Protein AF-X1G7T9-F1 (afdb_monomer_lite)

Structure (mmCIF, N/CA/C/O backbone):
data_AF-X1G7T9-F1
#
_entry.id   AF-X1G7T9-F1
#
loop_
_atom_site.group_PDB
_atom_site.id
_atom_site.type_symbol
_atom_site.label_atom_id
_atom_site.label_alt_id
_atom_site.label_comp_id
_atom_site.label_asym_id
_atom_site.label_entity_id
_atom_site.label_seq_id
_atom_site.pdbx_PDB_ins_code
_atom_site.Cartn_x
_atom_site.Cartn_y
_atom_site.Cartn_z
_atom_site.occupancy
_atom_site.B_iso_or_equiv
_atom_site.auth_seq_id
_atom_site.auth_comp_id
_atom_site.auth_asym_id
_atom_site.auth_atom_id
_atom_site.pdbx_PDB_model_num
ATOM 1 N N . MET A 1 1 ? 20.993 -1.239 -26.978 1.00 67.75 1 MET A N 1
ATOM 2 C CA . MET A 1 1 ? 20.753 -1.987 -25.728 1.00 67.75 1 MET A CA 1
ATOM 3 C C . MET A 1 1 ? 20.457 -3.422 -26.116 1.00 67.75 1 MET A C 1
ATOM 5 O O . MET A 1 1 ? 19.694 -3.613 -27.057 1.00 67.75 1 MET A O 1
ATOM 9 N N . ASN A 1 2 ? 21.126 -4.398 -25.503 1.00 84.75 2 ASN A N 1
ATOM 10 C CA . ASN A 1 2 ? 20.871 -5.815 -25.783 1.00 84.75 2 ASN A CA 1
ATOM 11 C C . ASN A 1 2 ? 19.812 -6.373 -24.816 1.00 84.75 2 ASN A C 1
ATOM 13 O O . ASN A 1 2 ? 19.477 -5.744 -23.812 1.00 84.75 2 ASN A O 1
ATOM 17 N N . GLU A 1 3 ? 19.248 -7.531 -25.149 1.00 83.81 3 GLU A N 1
ATOM 18 C CA . GLU A 1 3 ? 18.167 -8.147 -24.374 1.00 83.81 3 GLU A CA 1
ATOM 19 C C . GLU A 1 3 ? 18.542 -8.419 -22.900 1.00 83.81 3 GLU A C 1
ATOM 21 O O . GLU A 1 3 ? 17.765 -8.017 -22.030 1.00 83.81 3 GLU A O 1
A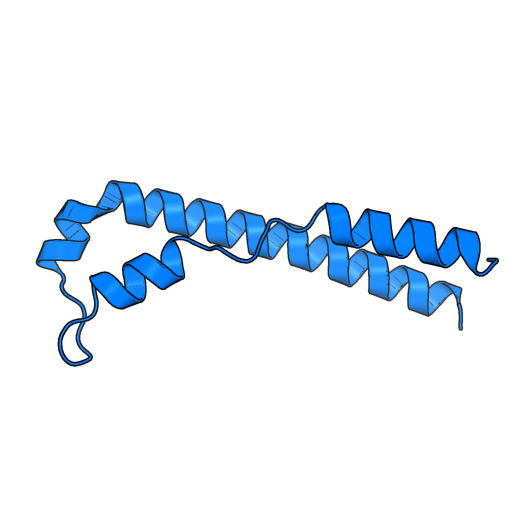TOM 26 N N . PRO A 1 4 ? 19.727 -8.975 -22.572 1.00 88.56 4 PRO A N 1
ATOM 27 C CA . PRO A 1 4 ? 20.139 -9.161 -21.177 1.00 88.56 4 PRO A CA 1
ATOM 28 C C . PRO A 1 4 ? 20.183 -7.856 -20.368 1.00 88.56 4 PRO A C 1
ATOM 30 O O . PRO A 1 4 ? 19.662 -7.796 -19.256 1.00 88.56 4 PRO A O 1
ATOM 33 N N . GLU A 1 5 ? 20.729 -6.782 -20.944 1.00 85.81 5 GLU A N 1
ATOM 34 C CA . GLU A 1 5 ? 20.821 -5.470 -20.293 1.00 85.81 5 GLU A CA 1
ATOM 35 C C . GLU A 1 5 ? 19.430 -4.847 -20.059 1.00 85.81 5 GLU A C 1
ATOM 37 O O . GLU A 1 5 ? 19.184 -4.209 -19.032 1.00 85.81 5 GLU A O 1
ATOM 42 N N . CYS A 1 6 ? 18.490 -5.048 -20.990 1.00 86.12 6 CYS A N 1
ATOM 43 C CA . CYS A 1 6 ? 17.090 -4.664 -20.801 1.00 86.12 6 CYS A CA 1
ATOM 44 C C . CYS A 1 6 ? 16.453 -5.413 -19.623 1.00 86.12 6 CYS A C 1
ATOM 46 O O . CYS A 1 6 ? 15.805 -4.787 -18.782 1.00 86.12 6 CYS A O 1
ATOM 48 N N . ILE A 1 7 ? 16.643 -6.734 -19.555 1.00 88.31 7 ILE A N 1
ATOM 49 C CA . ILE A 1 7 ? 16.080 -7.583 -18.497 1.00 88.31 7 ILE A CA 1
ATOM 50 C C . ILE A 1 7 ? 16.603 -7.144 -17.126 1.00 88.31 7 ILE A C 1
ATOM 52 O O . ILE A 1 7 ? 15.807 -6.935 -16.211 1.00 88.31 7 ILE A O 1
ATOM 56 N N . GLU A 1 8 ? 17.909 -6.911 -16.984 1.00 90.88 8 GLU A N 1
ATOM 57 C CA . GLU A 1 8 ? 18.503 -6.445 -15.725 1.00 90.88 8 GLU A CA 1
ATOM 58 C C . GLU A 1 8 ? 17.926 -5.099 -15.265 1.00 90.88 8 GLU A C 1
ATOM 60 O O . GLU A 1 8 ? 17.589 -4.930 -14.089 1.00 90.88 8 GLU A O 1
ATOM 65 N N . LYS A 1 9 ? 17.744 -4.142 -16.185 1.00 87.75 9 LYS A N 1
ATOM 66 C CA . LYS A 1 9 ? 17.154 -2.833 -15.862 1.00 87.75 9 LYS A CA 1
ATOM 67 C C . LYS A 1 9 ? 15.684 -2.945 -15.456 1.00 87.75 9 LYS A C 1
ATOM 69 O O . LYS A 1 9 ? 15.258 -2.237 -14.542 1.00 87.75 9 LYS A O 1
ATOM 74 N N . VAL A 1 10 ? 14.921 -3.843 -16.084 1.00 88.50 10 VAL A N 1
ATOM 75 C CA . VAL A 1 10 ? 13.533 -4.140 -15.692 1.00 88.50 10 VAL A CA 1
ATOM 76 C C . VAL A 1 10 ? 13.486 -4.752 -14.293 1.00 88.50 10 VAL A C 1
ATOM 78 O O . VAL A 1 10 ? 12.758 -4.251 -13.436 1.00 88.50 10 VAL A O 1
ATOM 81 N N . VAL A 1 11 ? 14.297 -5.779 -14.027 1.00 91.00 11 VAL A N 1
ATOM 82 C CA . VAL A 1 11 ? 14.368 -6.435 -12.711 1.00 91.00 11 VAL A CA 1
ATOM 83 C C . VAL A 1 11 ? 14.776 -5.434 -11.629 1.00 91.00 11 VAL A C 1
ATOM 85 O O . VAL A 1 11 ? 14.125 -5.359 -10.589 1.00 91.00 11 VAL A O 1
ATOM 88 N N . SER A 1 12 ? 15.788 -4.602 -11.884 1.00 89.69 12 SER A N 1
ATOM 89 C CA . SER A 1 12 ? 16.249 -3.576 -10.940 1.00 89.69 12 SER A CA 1
ATOM 90 C C . SER A 1 12 ? 15.188 -2.509 -10.646 1.00 89.69 12 SER A C 1
ATOM 92 O O . SER A 1 12 ? 15.064 -2.051 -9.507 1.00 89.69 12 SER A O 1
ATOM 94 N N . ALA A 1 13 ? 14.401 -2.109 -11.651 1.00 88.38 13 ALA A N 1
ATOM 95 C CA . ALA A 1 13 ? 13.304 -1.163 -11.463 1.00 88.38 13 ALA A CA 1
ATOM 96 C C . ALA A 1 13 ? 12.188 -1.757 -10.589 1.00 88.38 13 ALA A C 1
ATOM 98 O O . ALA A 1 13 ? 11.686 -1.078 -9.694 1.00 88.38 13 ALA A O 1
ATOM 99 N N . LEU A 1 14 ? 11.831 -3.022 -10.820 1.00 88.38 14 LEU A N 1
ATOM 100 C CA . LEU A 1 14 ? 10.760 -3.706 -10.094 1.00 88.38 14 LEU A CA 1
ATOM 101 C C . LEU A 1 14 ? 11.166 -4.125 -8.676 1.00 88.38 14 LEU A C 1
ATOM 103 O O . LEU A 1 14 ? 10.340 -4.050 -7.773 1.00 88.38 14 LEU A O 1
ATOM 107 N N . ALA A 1 15 ? 12.431 -4.487 -8.447 1.00 88.62 15 ALA A N 1
ATOM 108 C CA . ALA A 1 15 ? 12.942 -4.896 -7.134 1.00 88.62 15 ALA A CA 1
ATOM 109 C C . ALA A 1 15 ? 12.813 -3.808 -6.051 1.00 88.62 15 ALA A C 1
ATOM 111 O O . ALA A 1 15 ? 12.890 -4.097 -4.860 1.00 88.62 15 ALA A O 1
ATOM 112 N N . LYS A 1 16 ? 12.623 -2.547 -6.457 1.00 83.06 16 LYS A N 1
ATOM 113 C CA . LYS A 1 16 ? 12.438 -1.406 -5.553 1.00 83.06 16 LYS A CA 1
ATOM 114 C C . LYS A 1 16 ? 10.994 -1.231 -5.093 1.00 83.06 16 LYS A C 1
ATOM 116 O O . LYS A 1 16 ? 10.766 -0.411 -4.208 1.00 83.06 16 LYS A O 1
ATOM 121 N N . VAL A 1 17 ? 10.034 -1.931 -5.698 1.00 86.50 17 VAL A N 1
ATOM 122 C CA . VAL A 1 17 ? 8.617 -1.857 -5.330 1.00 86.50 17 VAL A CA 1
ATOM 123 C C . VAL A 1 17 ? 8.367 -2.804 -4.152 1.00 86.50 17 VAL A C 1
ATOM 125 O O . VAL A 1 17 ? 8.605 -4.004 -4.291 1.00 86.50 17 VAL A O 1
ATOM 128 N N . PRO A 1 18 ? 7.896 -2.302 -2.994 1.00 82.19 18 PRO A N 1
ATOM 129 C CA . PRO A 1 18 ? 7.539 -3.156 -1.865 1.00 82.19 18 PRO A CA 1
ATOM 130 C C . PRO A 1 18 ? 6.435 -4.154 -2.241 1.00 82.19 18 PRO A C 1
ATOM 132 O O . PRO A 1 18 ? 5.670 -3.926 -3.179 1.00 82.19 18 PRO A O 1
ATOM 135 N N . ALA A 1 19 ? 6.308 -5.258 -1.502 1.00 83.75 19 ALA A N 1
ATOM 136 C CA . ALA A 1 19 ? 5.211 -6.201 -1.714 1.00 83.75 19 ALA A CA 1
ATOM 137 C C . ALA A 1 19 ? 3.839 -5.517 -1.529 1.00 83.75 19 ALA A C 1
ATOM 139 O O . ALA A 1 19 ? 3.683 -4.627 -0.698 1.00 83.75 19 ALA A O 1
ATOM 140 N N . LYS A 1 20 ? 2.816 -5.960 -2.276 1.00 79.06 20 LYS A N 1
ATOM 141 C CA . LYS A 1 20 ? 1.450 -5.386 -2.251 1.00 79.06 20 LYS A CA 1
ATOM 142 C C . LYS A 1 20 ? 0.657 -5.705 -0.965 1.00 79.06 20 LYS A C 1
ATOM 144 O O . LYS A 1 20 ? -0.530 -5.409 -0.880 1.00 79.06 20 LYS A O 1
ATOM 149 N N . GLN A 1 21 ? 1.269 -6.349 0.021 1.00 82.38 21 GLN A N 1
ATOM 150 C CA . GLN A 1 21 ? 0.617 -6.674 1.290 1.00 82.38 21 GLN A CA 1
ATOM 151 C C . GLN A 1 21 ? 0.571 -5.399 2.140 1.00 82.38 21 GLN A C 1
ATOM 153 O O . GLN A 1 21 ? 1.491 -5.125 2.899 1.00 82.38 21 GLN A O 1
ATOM 158 N N . LEU A 1 22 ? -0.446 -4.563 1.903 1.00 88.31 22 LEU A N 1
ATOM 159 C CA . LEU A 1 22 ? -0.616 -3.271 2.565 1.00 88.31 22 LEU A CA 1
ATOM 160 C C . LEU A 1 22 ? -1.611 -3.398 3.716 1.00 88.31 22 LEU A C 1
ATOM 162 O O . LEU A 1 22 ? -2.771 -3.751 3.482 1.00 88.31 22 LEU A O 1
ATOM 166 N N . LEU A 1 23 ? -1.191 -2.995 4.917 1.00 92.06 23 LEU A N 1
ATOM 167 C CA . LEU A 1 23 ? -2.015 -3.021 6.126 1.00 92.06 23 LEU A CA 1
ATOM 168 C C . LEU A 1 23 ? -3.331 -2.245 5.960 1.00 92.06 23 LEU A C 1
ATOM 170 O O . LEU A 1 23 ? -4.354 -2.617 6.523 1.00 92.06 23 LEU A O 1
ATOM 174 N N . ILE A 1 24 ? -3.349 -1.206 5.119 1.00 91.69 24 ILE A N 1
ATOM 175 C CA . ILE A 1 24 ? -4.556 -0.407 4.863 1.00 91.69 24 ILE A CA 1
ATOM 176 C C . ILE A 1 24 ? -5.721 -1.239 4.301 1.00 91.69 24 ILE A C 1
ATOM 178 O O . ILE A 1 24 ? -6.875 -0.937 4.589 1.00 91.69 24 ILE A O 1
ATOM 182 N N . ILE A 1 25 ? -5.438 -2.298 3.531 1.00 89.94 25 ILE A N 1
ATOM 183 C CA . ILE A 1 25 ? -6.468 -3.189 2.972 1.00 89.94 25 ILE A CA 1
ATOM 184 C C . ILE A 1 25 ? -7.069 -4.050 4.088 1.00 89.94 25 ILE A C 1
ATOM 186 O O . ILE A 1 25 ? -8.281 -4.242 4.150 1.00 89.94 25 ILE A O 1
ATOM 190 N N . GLU A 1 26 ? -6.224 -4.542 4.990 1.00 91.75 26 GLU A N 1
ATOM 191 C CA . GLU A 1 26 ? -6.644 -5.347 6.137 1.00 91.75 26 GLU A CA 1
ATOM 192 C C . GLU A 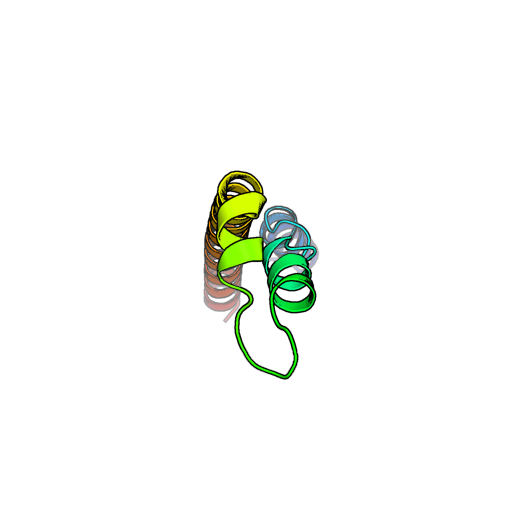1 26 ? -7.452 -4.508 7.131 1.00 91.75 26 GLU A C 1
ATOM 194 O O . GLU A 1 26 ? -8.526 -4.924 7.564 1.00 91.75 26 GLU A O 1
ATOM 199 N N . LEU A 1 27 ? -6.985 -3.290 7.424 1.00 93.50 27 LEU A N 1
ATOM 200 C CA . LEU A 1 27 ? -7.683 -2.341 8.287 1.00 93.50 27 LEU A CA 1
ATOM 201 C C . LEU A 1 27 ? -9.033 -1.929 7.709 1.00 93.50 27 LEU A C 1
ATOM 203 O O . LEU A 1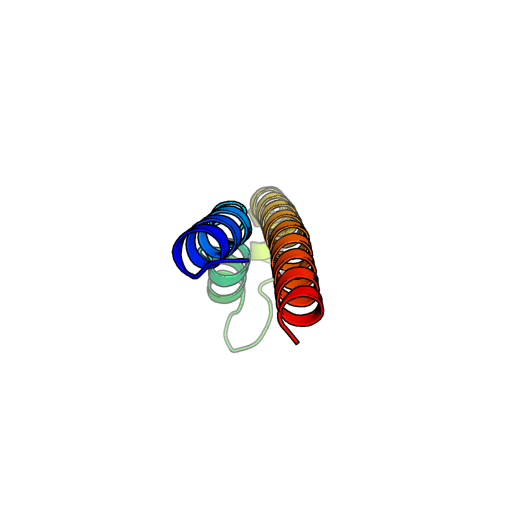 27 ? -10.005 -1.902 8.454 1.00 93.50 27 LEU A O 1
ATOM 207 N N . ALA A 1 28 ? -9.122 -1.665 6.403 1.00 90.62 28 ALA A N 1
ATOM 208 C CA . ALA A 1 28 ? -10.392 -1.334 5.762 1.00 90.62 28 ALA A CA 1
ATOM 209 C C . ALA A 1 28 ? -11.411 -2.473 5.907 1.00 90.62 28 ALA A C 1
ATOM 211 O O . ALA A 1 28 ? -12.563 -2.218 6.242 1.00 90.62 28 ALA A O 1
ATOM 212 N N . ASN A 1 29 ? -10.986 -3.728 5.733 1.00 90.25 29 ASN A N 1
ATOM 213 C CA . ASN A 1 29 ? -11.865 -4.884 5.930 1.00 90.25 29 ASN A CA 1
ATOM 214 C C . ASN A 1 29 ? -12.268 -5.070 7.401 1.00 90.25 29 ASN A C 1
ATOM 216 O O . ASN A 1 29 ? -13.398 -5.454 7.679 1.00 90.25 29 ASN A O 1
ATOM 220 N N . ARG A 1 30 ? -11.353 -4.810 8.342 1.00 92.94 30 ARG A N 1
ATOM 221 C CA . ARG A 1 30 ? -11.586 -4.965 9.788 1.00 92.94 30 ARG A CA 1
ATOM 222 C C . ARG A 1 30 ? -12.490 -3.874 10.367 1.00 92.94 30 ARG A C 1
ATOM 224 O O . ARG A 1 30 ? -13.286 -4.156 11.255 1.00 92.94 30 ARG A O 1
ATOM 231 N N . LEU A 1 31 ? -12.324 -2.640 9.896 1.00 93.50 31 LEU A N 1
ATOM 232 C CA . LEU A 1 31 ? -12.960 -1.431 10.431 1.00 93.50 31 LEU A CA 1
ATOM 233 C C . LEU A 1 31 ? -14.172 -0.981 9.604 1.00 93.50 31 LEU A C 1
ATOM 235 O O . LEU A 1 31 ? -14.722 0.084 9.858 1.00 93.50 31 LEU A O 1
ATOM 239 N N . THR A 1 32 ? -14.596 -1.785 8.627 1.00 93.00 32 THR A N 1
ATOM 240 C CA . THR A 1 32 ? -15.882 -1.611 7.946 1.00 93.00 32 THR A CA 1
ATOM 241 C C . THR A 1 32 ? -16.855 -2.665 8.465 1.00 93.00 32 THR A C 1
ATOM 243 O O . THR A 1 32 ? -16.619 -3.862 8.303 1.00 93.00 32 THR A O 1
ATOM 246 N N . LYS A 1 33 ? -17.959 -2.234 9.073 1.00 85.31 33 LYS A N 1
ATOM 247 C CA . LYS A 1 33 ? -19.050 -3.088 9.557 1.00 85.31 33 LYS A CA 1
ATOM 248 C C . LYS A 1 33 ? -20.316 -2.734 8.790 1.00 85.31 33 LYS A C 1
ATOM 250 O O . LYS A 1 33 ? -20.687 -1.571 8.721 1.00 85.31 33 LYS A O 1
ATOM 255 N N . ASP A 1 34 ? -20.936 -3.726 8.155 1.00 87.38 34 ASP A N 1
ATOM 256 C CA . ASP A 1 34 ? -22.167 -3.555 7.364 1.00 87.38 34 ASP A CA 1
ATOM 257 C C . ASP A 1 34 ? -22.094 -2.461 6.274 1.00 87.38 34 ASP A C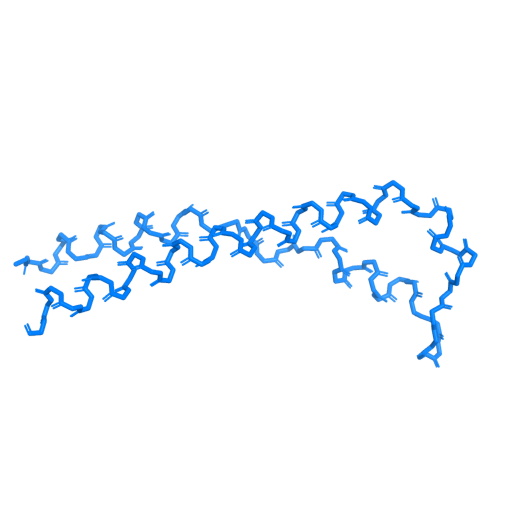 1
ATOM 259 O O . ASP A 1 34 ? -23.101 -1.887 5.869 1.00 87.38 34 ASP A O 1
ATOM 263 N N . GLY A 1 35 ? -20.890 -2.195 5.754 1.00 86.38 35 GLY A N 1
ATOM 264 C CA . GLY A 1 35 ? -20.645 -1.161 4.742 1.00 86.38 35 GLY A CA 1
ATOM 265 C C . GLY A 1 35 ? -20.414 0.245 5.306 1.00 86.38 35 GLY A C 1
ATOM 266 O O . GLY A 1 35 ? -20.143 1.159 4.529 1.00 86.38 35 GLY A O 1
ATOM 267 N N . GLU A 1 36 ? -20.457 0.411 6.627 1.00 91.44 36 GLU A N 1
ATOM 268 C CA . GLU A 1 36 ? -20.140 1.655 7.328 1.00 91.44 36 GLU A CA 1
ATOM 269 C C . GLU A 1 36 ? -18.818 1.550 8.093 1.00 91.44 36 GLU A C 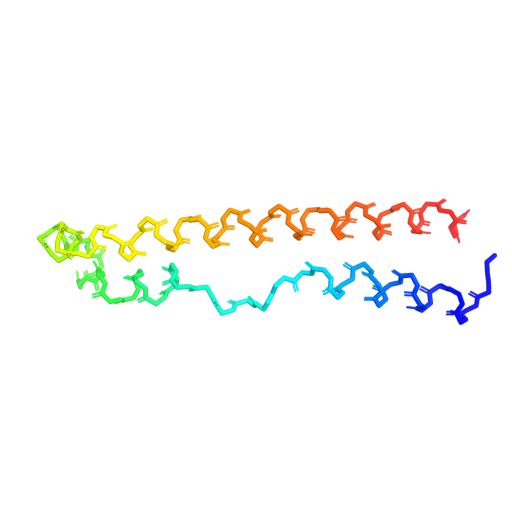1
ATOM 271 O O . GLU A 1 36 ? -18.359 0.464 8.448 1.00 91.44 36 GLU A O 1
ATOM 276 N N . LEU A 1 37 ? -18.179 2.695 8.333 1.00 89.19 37 LEU A N 1
ATOM 277 C CA . LEU A 1 37 ? -16.937 2.752 9.096 1.00 89.19 37 LEU A CA 1
ATOM 278 C C . LEU A 1 37 ? -17.225 2.664 10.598 1.00 89.19 37 LEU A C 1
ATOM 280 O O . LEU A 1 37 ? -18.022 3.428 11.139 1.00 89.19 37 LEU A O 1
ATOM 284 N N . ASP A 1 38 ? -16.522 1.763 11.275 1.00 93.06 38 ASP A N 1
ATOM 285 C CA . ASP A 1 38 ? -16.519 1.633 12.728 1.00 93.06 38 ASP A CA 1
ATOM 286 C C . ASP A 1 38 ? -15.624 2.712 13.350 1.00 93.06 38 ASP A C 1
ATOM 288 O O . ASP A 1 38 ? -14.440 2.489 13.600 1.00 93.06 38 ASP A O 1
ATOM 292 N N . TYR A 1 39 ? -16.176 3.909 13.557 1.00 89.44 39 TYR A N 1
ATOM 293 C CA . TYR A 1 39 ? -15.421 5.060 14.062 1.00 89.44 39 TYR A CA 1
ATOM 294 C C . TYR A 1 39 ? -14.808 4.838 15.450 1.00 89.44 39 TYR A C 1
ATOM 296 O O . TYR A 1 39 ? -13.701 5.318 15.699 1.00 89.44 39 TYR A O 1
ATOM 304 N N . ASP A 1 40 ? -15.480 4.087 16.323 1.00 92.44 40 ASP A N 1
ATOM 305 C CA . ASP A 1 40 ? -14.958 3.759 17.652 1.00 92.44 40 ASP A CA 1
ATOM 306 C C . ASP A 1 40 ? -13.756 2.813 17.525 1.00 92.44 40 ASP A C 1
ATOM 308 O O . ASP A 1 40 ? -12.681 3.087 18.062 1.00 92.44 40 ASP A O 1
ATOM 312 N N . GLY A 1 41 ? -13.882 1.764 16.705 1.00 91.94 41 GLY A N 1
ATOM 313 C CA . GLY A 1 41 ? -12.763 0.877 16.382 1.00 91.94 41 GLY A CA 1
ATOM 314 C C . GLY A 1 41 ? -11.611 1.588 15.659 1.00 91.94 41 GLY A C 1
ATOM 315 O O . GLY A 1 41 ? -10.446 1.236 15.845 1.00 91.94 41 GLY A O 1
ATOM 316 N N . MET A 1 42 ? -11.902 2.614 14.852 1.00 91.00 42 MET A N 1
ATOM 317 C CA . MET A 1 42 ? -10.878 3.443 14.207 1.00 91.00 42 MET A CA 1
ATOM 318 C C . MET A 1 42 ? -10.106 4.298 15.215 1.00 91.00 42 MET A C 1
ATOM 320 O O . MET A 1 42 ? -8.896 4.448 15.056 1.00 91.00 42 MET A O 1
ATOM 324 N N . ALA A 1 43 ? -10.774 4.842 16.237 1.00 92.69 43 ALA A N 1
ATOM 325 C CA . ALA A 1 43 ? -10.114 5.619 17.284 1.00 92.69 43 ALA A CA 1
ATOM 326 C C . ALA A 1 43 ? -9.133 4.750 18.087 1.00 92.69 43 ALA A C 1
ATOM 328 O O . ALA A 1 43 ? -8.014 5.173 18.370 1.00 92.69 43 ALA A O 1
ATOM 329 N N . GLU A 1 44 ? -9.514 3.509 18.390 1.00 94.56 44 GLU A N 1
ATOM 330 C CA . GLU A 1 44 ? -8.637 2.549 19.072 1.00 94.56 44 GLU A CA 1
ATOM 331 C C . GLU A 1 44 ? -7.458 2.097 18.192 1.00 94.56 44 GLU A C 1
ATOM 333 O O . GLU A 1 44 ? -6.354 1.879 18.692 1.00 94.56 44 GLU A O 1
ATOM 338 N N . ALA A 1 45 ? -7.666 2.004 16.875 1.00 94.56 45 ALA A N 1
ATOM 339 C CA . ALA A 1 45 ? -6.663 1.576 15.899 1.00 94.56 45 ALA A CA 1
ATOM 340 C C . ALA A 1 45 ? -5.819 2.725 15.305 1.00 94.56 45 ALA A C 1
ATOM 342 O O . ALA A 1 45 ? -5.093 2.509 14.330 1.00 94.56 45 ALA A O 1
ATOM 343 N N . GLU A 1 46 ? -5.887 3.947 15.846 1.00 94.06 46 GLU A N 1
ATOM 344 C CA . GLU A 1 46 ? -5.205 5.128 15.287 1.00 94.06 46 GLU A CA 1
ATOM 345 C C . GLU A 1 46 ? -3.701 4.904 14.990 1.00 94.06 46 GLU A C 1
ATOM 347 O O . GLU A 1 46 ? -3.246 5.270 13.897 1.00 94.06 46 GLU A O 1
ATOM 352 N N . PRO A 1 47 ? -2.902 4.259 15.868 1.00 95.62 47 PRO A N 1
ATOM 353 C CA . PRO A 1 47 ? -1.495 3.981 15.573 1.00 95.62 47 PRO A CA 1
ATOM 354 C C . PRO A 1 47 ? -1.297 3.081 14.345 1.00 95.62 47 PRO A C 1
ATOM 356 O O . PRO A 1 47 ? -0.415 3.331 13.520 1.00 95.62 47 PRO A O 1
ATOM 359 N N . GLU A 1 48 ? -2.135 2.056 14.192 1.00 96.12 48 GLU A N 1
ATOM 360 C CA . GLU A 1 48 ? -2.088 1.121 13.064 1.00 96.12 48 GLU A CA 1
ATOM 361 C C . GLU A 1 48 ? -2.542 1.789 11.769 1.00 96.12 48 GLU A C 1
ATOM 3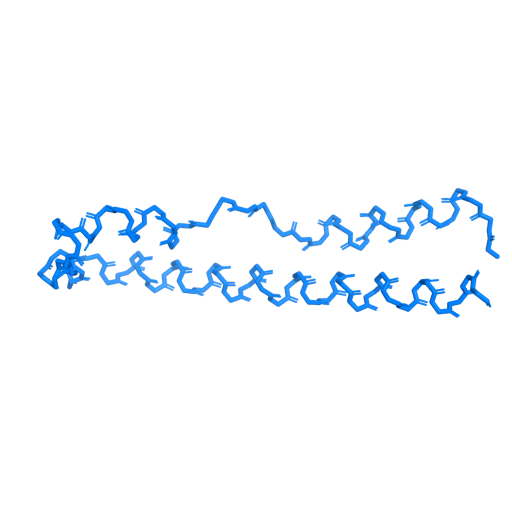63 O O . GLU A 1 48 ? -1.946 1.564 10.716 1.00 96.12 48 GLU A O 1
ATOM 368 N N . ILE A 1 49 ? -3.547 2.663 11.844 1.00 95.19 49 ILE A N 1
ATOM 369 C CA . ILE A 1 49 ? -3.995 3.480 10.713 1.00 95.19 49 ILE A CA 1
ATOM 370 C C . ILE A 1 49 ? -2.858 4.393 10.242 1.00 95.19 49 ILE A C 1
ATOM 372 O O . ILE A 1 49 ? -2.578 4.464 9.044 1.00 95.19 49 ILE A O 1
ATOM 376 N N . ASN A 1 50 ? -2.152 5.050 11.164 1.00 96.06 50 ASN A N 1
ATOM 377 C CA . ASN A 1 50 ? -1.010 5.899 10.828 1.00 96.06 50 ASN A CA 1
ATOM 378 C C . ASN A 1 50 ? 0.126 5.108 10.163 1.00 96.06 50 ASN A C 1
ATOM 380 O O . ASN A 1 50 ? 0.690 5.564 9.162 1.00 96.06 50 ASN A O 1
ATOM 384 N N . LEU A 1 51 ? 0.424 3.907 10.669 1.00 95.12 51 LEU A N 1
ATOM 385 C CA . LEU A 1 51 ? 1.388 3.000 10.046 1.00 95.12 51 LEU A CA 1
ATOM 386 C C . LEU A 1 51 ? 0.944 2.603 8.633 1.00 95.12 51 LEU A C 1
ATOM 388 O O . LEU A 1 51 ? 1.704 2.768 7.681 1.00 95.12 51 LEU A O 1
ATOM 392 N N . ALA A 1 52 ? -0.306 2.174 8.474 1.00 95.00 52 ALA A N 1
ATOM 393 C CA . ALA A 1 52 ? -0.867 1.777 7.189 1.00 95.00 52 ALA A CA 1
ATOM 394 C C . ALA A 1 52 ? -0.838 2.913 6.153 1.00 95.00 52 ALA A C 1
ATOM 396 O O . ALA A 1 52 ? -0.567 2.681 4.973 1.00 95.00 52 ALA A O 1
ATOM 397 N N . ILE A 1 53 ? -1.068 4.158 6.583 1.00 95.12 53 ILE A N 1
ATOM 398 C CA . ILE A 1 53 ? -0.932 5.345 5.731 1.00 95.12 53 ILE A CA 1
ATOM 399 C C . ILE A 1 53 ? 0.524 5.529 5.289 1.00 95.12 53 ILE A C 1
ATOM 401 O O . ILE A 1 53 ? 0.777 5.812 4.113 1.00 95.12 53 ILE A O 1
ATOM 405 N N . ALA A 1 54 ? 1.485 5.399 6.206 1.00 94.88 54 ALA A N 1
ATOM 406 C CA . ALA A 1 54 ? 2.904 5.534 5.886 1.00 94.88 54 ALA A CA 1
ATOM 407 C C . ALA A 1 54 ? 3.364 4.449 4.897 1.00 94.88 54 ALA A C 1
ATOM 409 O O . ALA A 1 54 ? 4.006 4.764 3.890 1.00 94.88 54 ALA A O 1
ATOM 410 N N . GLU A 1 55 ? 2.964 3.199 5.125 1.00 94.38 55 GLU A N 1
ATOM 411 C CA . GLU A 1 55 ? 3.229 2.070 4.230 1.00 94.38 55 GLU A CA 1
ATOM 412 C C . GLU A 1 55 ? 2.635 2.292 2.837 1.00 94.38 55 GLU A C 1
ATOM 414 O O . GLU A 1 55 ? 3.334 2.145 1.832 1.00 94.38 55 GLU A O 1
ATOM 419 N N . ALA A 1 56 ? 1.368 2.713 2.756 1.00 94.00 56 ALA A N 1
ATOM 420 C CA . ALA A 1 56 ? 0.700 2.977 1.485 1.00 94.00 56 ALA A CA 1
ATOM 421 C C . ALA A 1 56 ? 1.386 4.106 0.697 1.00 94.00 56 ALA A C 1
ATOM 423 O O . ALA A 1 56 ? 1.585 3.989 -0.517 1.00 94.00 56 ALA A O 1
ATOM 424 N N . LYS A 1 57 ? 1.802 5.183 1.379 1.00 94.69 57 LYS A N 1
ATOM 425 C CA . LYS A 1 57 ? 2.565 6.284 0.767 1.00 94.69 57 LYS A CA 1
ATOM 426 C C . LYS A 1 57 ? 3.907 5.802 0.221 1.00 94.69 57 LYS A C 1
ATOM 428 O O . LYS A 1 57 ? 4.252 6.134 -0.914 1.00 94.69 57 LYS A O 1
ATOM 433 N N . MET A 1 58 ? 4.641 5.005 0.995 1.00 93.75 58 MET A N 1
ATOM 434 C CA . MET A 1 58 ? 5.915 4.426 0.567 1.00 93.75 58 MET A CA 1
ATOM 435 C C . MET A 1 58 ? 5.722 3.518 -0.655 1.00 93.75 58 MET A C 1
ATOM 437 O O . MET A 1 58 ? 6.400 3.698 -1.667 1.00 93.75 58 MET A O 1
ATOM 441 N N . TYR A 1 59 ? 4.759 2.595 -0.609 1.00 93.62 59 TYR A N 1
ATOM 442 C CA . TYR A 1 59 ? 4.441 1.715 -1.733 1.00 93.62 59 TYR A CA 1
ATOM 443 C C . TYR A 1 59 ? 4.112 2.507 -3.004 1.00 93.62 59 TYR A C 1
ATOM 445 O O . TYR A 1 59 ? 4.675 2.238 -4.069 1.00 93.62 59 TYR A O 1
ATOM 453 N N . GLY A 1 60 ? 3.250 3.523 -2.892 1.00 93.25 60 GLY A N 1
ATOM 454 C CA . GLY A 1 60 ? 2.883 4.392 -4.008 1.00 93.25 60 GLY A CA 1
ATOM 455 C C . GLY A 1 60 ? 4.087 5.128 -4.599 1.00 93.25 60 GLY A C 1
ATOM 456 O O . GLY A 1 60 ? 4.291 5.096 -5.813 1.00 93.25 60 GLY A O 1
ATOM 457 N N . ALA A 1 61 ? 4.928 5.731 -3.754 1.00 94.62 61 ALA A N 1
ATOM 458 C CA . ALA A 1 61 ? 6.126 6.449 -4.188 1.00 94.62 61 ALA A CA 1
ATOM 459 C C . ALA A 1 61 ? 7.102 5.541 -4.951 1.00 94.62 61 ALA A C 1
ATOM 461 O O . ALA A 1 61 ? 7.534 5.873 -6.057 1.00 94.62 61 ALA A O 1
ATOM 462 N N . HIS A 1 62 ? 7.401 4.364 -4.403 1.00 92.88 62 HIS A N 1
ATOM 463 C CA . HIS A 1 62 ? 8.296 3.398 -5.038 1.00 92.88 62 HIS A CA 1
ATOM 464 C C . HIS A 1 62 ? 7.721 2.848 -6.349 1.00 92.88 62 HIS A C 1
ATOM 466 O O . HIS A 1 62 ? 8.447 2.704 -7.335 1.00 92.88 62 HIS A O 1
ATOM 472 N N . THR A 1 63 ? 6.409 2.605 -6.391 1.00 93.19 63 THR A N 1
ATOM 473 C CA . THR A 1 63 ? 5.712 2.165 -7.606 1.00 93.19 63 THR A CA 1
ATOM 474 C C . THR A 1 63 ? 5.802 3.218 -8.710 1.00 93.19 63 THR A C 1
ATOM 476 O O . THR A 1 63 ? 6.127 2.879 -9.847 1.00 93.19 63 THR A O 1
ATOM 479 N N . MET A 1 64 ? 5.584 4.501 -8.394 1.00 94.00 64 MET A N 1
ATOM 480 C CA . MET A 1 64 ? 5.723 5.590 -9.372 1.00 94.00 64 MET A CA 1
ATOM 481 C C . MET A 1 64 ? 7.144 5.664 -9.940 1.00 94.00 64 MET A C 1
ATOM 483 O O . MET A 1 64 ? 7.319 5.713 -11.157 1.00 94.00 64 MET A O 1
ATOM 487 N N . VAL A 1 65 ? 8.166 5.571 -9.083 1.00 93.44 65 VAL A N 1
ATOM 488 C CA . VAL A 1 65 ? 9.575 5.560 -9.514 1.00 93.44 65 VAL A CA 1
ATOM 489 C C . VAL A 1 65 ? 9.876 4.378 -10.441 1.00 93.44 65 VAL A C 1
ATOM 491 O O . VAL A 1 65 ? 10.582 4.542 -11.445 1.00 93.44 65 VAL A O 1
ATOM 494 N N . ALA A 1 66 ? 9.347 3.189 -10.139 1.00 91.50 66 ALA A N 1
ATOM 495 C CA . ALA A 1 66 ? 9.514 2.011 -10.984 1.00 91.50 66 ALA A CA 1
ATOM 496 C C . ALA A 1 66 ? 8.837 2.200 -12.350 1.00 91.50 66 ALA A C 1
ATOM 498 O O . ALA A 1 66 ? 9.468 1.973 -13.384 1.00 91.50 66 ALA A O 1
ATOM 499 N N . VAL A 1 67 ? 7.596 2.698 -12.371 1.00 92.94 67 VAL A N 1
ATOM 500 C CA . VAL A 1 67 ? 6.853 3.002 -13.605 1.00 92.94 67 VAL A CA 1
ATOM 501 C C . VAL A 1 67 ? 7.605 4.010 -14.473 1.00 92.94 67 VAL A C 1
ATOM 503 O O . VAL A 1 67 ? 7.776 3.779 -15.670 1.00 92.94 67 VAL A O 1
ATOM 506 N N . ASP A 1 68 ? 8.114 5.096 -13.894 1.00 92.88 68 ASP A N 1
ATOM 507 C CA . ASP A 1 68 ? 8.859 6.110 -14.644 1.00 92.88 68 ASP A CA 1
ATOM 508 C C . ASP A 1 68 ? 10.207 5.591 -15.157 1.00 92.88 68 ASP A C 1
ATOM 510 O O . ASP A 1 68 ? 10.662 5.961 -16.243 1.00 92.88 68 ASP A O 1
ATOM 514 N N . SER A 1 69 ? 10.851 4.693 -14.411 1.00 89.88 69 SER A N 1
ATOM 515 C CA . SER A 1 69 ? 12.060 4.002 -14.870 1.00 89.88 69 SER A CA 1
ATOM 516 C C . SER A 1 69 ? 11.759 3.114 -16.081 1.00 89.88 69 SER A C 1
ATOM 518 O O . SER A 1 69 ? 12.454 3.207 -17.092 1.00 89.88 69 SER A O 1
ATOM 520 N N . LEU A 1 70 ? 10.673 2.339 -16.040 1.00 89.44 70 LEU A N 1
ATOM 521 C CA . LEU A 1 70 ? 10.242 1.487 -17.154 1.00 89.44 70 LEU A CA 1
ATOM 522 C C . LEU A 1 70 ? 9.814 2.298 -18.386 1.00 89.44 70 LEU A C 1
ATOM 524 O O . LEU A 1 70 ? 10.163 1.944 -19.513 1.00 89.44 70 LEU A O 1
ATOM 528 N N . ARG A 1 71 ? 9.113 3.422 -18.192 1.00 89.88 71 ARG A N 1
ATOM 529 C CA . ARG A 1 71 ? 8.746 4.348 -19.278 1.00 89.88 71 ARG A CA 1
ATOM 530 C C . ARG A 1 71 ? 9.975 4.877 -20.012 1.00 89.88 71 ARG A C 1
ATOM 532 O O . ARG A 1 71 ? 9.979 4.908 -21.241 1.00 89.88 71 ARG A O 1
ATOM 539 N N . ARG A 1 72 ? 11.028 5.243 -19.274 1.00 86.75 72 ARG A N 1
ATOM 540 C CA . ARG A 1 72 ? 12.301 5.690 -19.858 1.00 86.75 72 ARG A CA 1
ATOM 541 C C . ARG A 1 72 ? 12.998 4.578 -20.640 1.00 86.75 72 ARG A C 1
ATOM 543 O O . ARG A 1 72 ? 13.486 4.844 -21.730 1.00 86.75 72 ARG A O 1
ATOM 550 N N . LEU A 1 73 ? 12.984 3.337 -20.150 1.00 83.69 73 LEU A N 1
ATOM 551 C CA . LEU A 1 73 ? 13.538 2.195 -20.893 1.00 83.69 73 LEU A CA 1
ATOM 552 C C . LEU A 1 73 ? 12.809 1.959 -22.219 1.00 83.69 73 LEU A C 1
ATOM 554 O O . LEU A 1 73 ? 13.460 1.762 -23.245 1.00 83.69 73 LEU A O 1
ATOM 558 N N . LYS A 1 74 ? 11.472 2.039 -22.218 1.00 75.56 74 LYS A N 1
ATOM 559 C CA . LYS A 1 74 ? 10.666 1.936 -23.442 1.00 75.56 74 LYS A CA 1
ATOM 560 C C . LYS A 1 74 ? 11.024 3.034 -24.449 1.00 75.56 74 LYS A C 1
ATOM 562 O O . LYS A 1 74 ? 11.168 2.735 -25.625 1.00 75.56 74 LYS A O 1
ATOM 567 N N . ALA A 1 75 ? 11.202 4.274 -23.991 1.00 68.62 75 ALA A N 1
ATOM 568 C CA . ALA A 1 75 ? 11.558 5.404 -24.853 1.00 68.62 75 ALA A CA 1
ATOM 569 C C . ALA A 1 75 ? 12.962 5.291 -25.480 1.00 68.62 75 ALA A C 1
ATOM 571 O O . ALA A 1 75 ? 13.187 5.830 -26.553 1.00 68.62 75 ALA A O 1
ATOM 572 N N . VAL A 1 76 ? 13.896 4.590 -24.827 1.00 60.66 76 VAL A N 1
ATOM 573 C CA . VAL A 1 76 ? 15.268 4.356 -25.328 1.00 60.66 76 VAL A CA 1
ATOM 574 C C . VAL A 1 76 ? 15.350 3.126 -26.251 1.00 60.66 76 VAL A C 1
ATOM 576 O O . VAL A 1 76 ? 16.357 2.924 -26.925 1.00 60.66 76 VAL A O 1
ATOM 579 N N . SER A 1 77 ? 14.305 2.294 -26.279 1.00 56.22 77 SER A N 1
ATOM 580 C CA . SER A 1 77 ? 14.243 1.056 -27.074 1.00 56.22 77 SER A CA 1
ATOM 581 C C . SER A 1 77 ? 13.391 1.182 -28.345 1.00 56.22 77 SER A C 1
ATOM 583 O O . SER A 1 77 ? 13.206 0.180 -29.034 1.00 56.22 77 SER A O 1
ATOM 585 N N . GLY A 1 78 ? 12.823 2.365 -28.604 1.00 51.88 78 GLY A N 1
ATOM 586 C CA . GLY A 1 78 ? 11.974 2.672 -29.761 1.00 51.88 78 GLY A CA 1
ATOM 587 C C . GLY A 1 78 ? 12.668 3.532 -30.803 1.00 51.88 78 GLY A C 1
ATOM 588 O O . GLY A 1 78 ? 13.699 4.155 -30.465 1.00 51.88 78 GLY A O 1
#

Organism: NCBI:txid412755

Radius of gyration: 18.28 Å; chains: 1; bounding box: 43×16×49 Å

Secondary structure (DSSP, 8-state):
--HHHHHHHHHHHHTTSPPS--HHHHHHHHSEETTEE-HHHHHHTHHHHHHHHHHHHHHHHHHHHHHHHHHHHHHH--

Sequence (78 aa):
MNEPECIEKVVSALAKVPAKQLLIIELANRLTKDGELDYDGMAEAEPEINLAIAEAKMYGAHTMVAVDSLRRLKAVSG

pLDDT: mean 88.48, std 8.43, range [51.88, 96.12]

Foldseek 3Di:
DDPVVLVVLLCVLCVQADDPPALVVVCVVVQQDPNHGNVVVCVVCVVVVVVSVVRVVSNVVSVVSSVVSVVVSVVVVD